Protein AF-A0A7H4PRD7-F1 (afdb_monomer_lite)

pLDDT: mean 72.46, std 18.21, range [27.89, 92.12]

Organism: NCBI:txid1134687

Radius of gyration: 17.67 Å; chains: 1; bounding box: 52×30×29 Å

Secondary structure (DSSP, 8-state):
--GGGT-HHHHHHHHSS---------TTGGG-S---TT--SHHHHHHHH--------HHHHHHHHHHHHHHHHHHHT-SS-----------------

InterPro domains:
  IPR036052 Tryptophan synthase beta chain-like, PALP domain superfamily [G3DSA:3.40.50.1100] (3-96)
  IPR036052 Tryptophan synthase beta chain-like, PALP domain superfamily [SSF53686] (6-90)

Sequence (97 aa):
MSLAQGAAMWESLKAGKPVMVEEVASVADSLGGGIGMDNRWTLPAVKQVMDQHFQVSDDYIAAALLLLFEKEKIFGRRGGGGGSCGAIAISSGHQRP

Foldseek 3Di:
DFCVQQQQLVVCLVVVARDDGDFDDAPPNVSGDGCDRPNPDDSVVCVVPPPDDDGDGRVVVVLVVVVVVVVVVCVVPVPDDDDDPPPPPPPVPPPDD

Structure (mmCIF, N/CA/C/O backbone):
data_AF-A0A7H4PRD7-F1
#
_entry.id   AF-A0A7H4PRD7-F1
#
loop_
_atom_site.group_PDB
_atom_site.id
_atom_site.type_symbol
_atom_site.label_atom_id
_atom_site.label_alt_id
_atom_site.label_comp_id
_atom_site.label_asym_id
_atom_site.label_entity_id
_atom_site.label_seq_id
_atom_site.pdbx_PDB_ins_code
_atom_site.Cartn_x
_atom_site.Cartn_y
_atom_site.Cartn_z
_atom_site.occupancy
_atom_site.B_iso_or_equiv
_atom_site.auth_seq_id
_atom_site.auth_comp_id
_atom_site.auth_asym_id
_atom_site.auth_atom_id
_atom_site.pdbx_PDB_model_num
ATOM 1 N N . MET A 1 1 ? -0.087 -1.218 -16.326 1.00 48.97 1 MET A N 1
ATOM 2 C CA . MET A 1 1 ? -0.879 -1.749 -15.192 1.00 48.97 1 MET A CA 1
ATOM 3 C C . MET A 1 1 ? -0.412 -1.013 -13.950 1.00 48.97 1 MET A C 1
ATOM 5 O O . MET A 1 1 ? 0.762 -0.671 -13.919 1.00 48.97 1 MET A O 1
ATOM 9 N N . SER A 1 2 ? -1.303 -0.645 -13.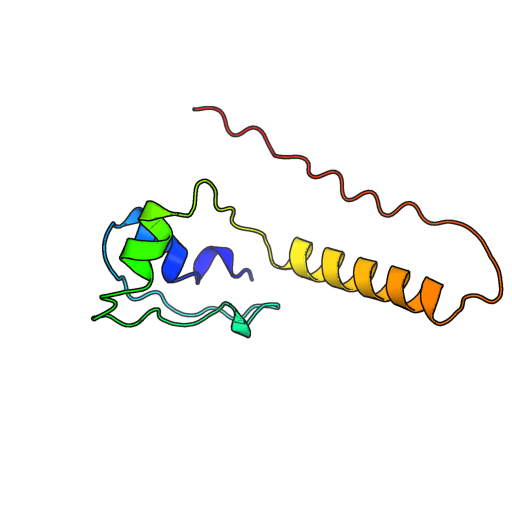026 1.00 59.31 2 SER A N 1
ATOM 10 C CA . SER A 1 2 ? -0.918 0.182 -11.877 1.00 59.31 2 SER A CA 1
ATOM 11 C C . SER A 1 2 ? -1.654 -0.191 -10.598 1.00 59.31 2 SER A C 1
ATOM 13 O O . SER A 1 2 ? -2.862 -0.431 -10.632 1.00 59.31 2 SER A O 1
ATOM 15 N N . LEU A 1 3 ? -0.942 -0.122 -9.467 1.00 66.69 3 LEU A N 1
ATOM 16 C CA . LEU A 1 3 ? -1.496 -0.321 -8.122 1.00 66.69 3 LEU A CA 1
ATOM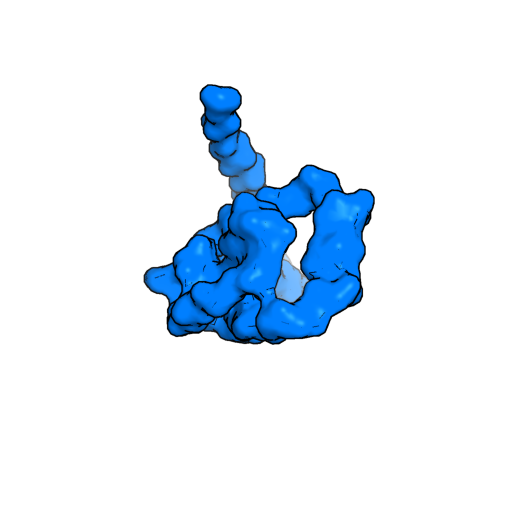 17 C C . LEU A 1 3 ? -2.651 0.642 -7.772 1.00 66.69 3 LEU A C 1
ATOM 19 O O . LEU A 1 3 ? -3.414 0.382 -6.843 1.00 66.69 3 LEU A O 1
ATOM 23 N N . ALA A 1 4 ? -2.833 1.729 -8.534 1.00 65.81 4 ALA A N 1
ATOM 24 C CA . ALA A 1 4 ? -3.961 2.652 -8.394 1.00 65.81 4 ALA A CA 1
ATOM 25 C C . ALA A 1 4 ? -5.338 1.959 -8.487 1.00 65.81 4 ALA A C 1
ATOM 27 O O . ALA A 1 4 ? -6.320 2.475 -7.953 1.00 65.81 4 ALA A O 1
ATOM 28 N N . GLN A 1 5 ? -5.418 0.792 -9.134 1.00 64.25 5 GLN A N 1
ATOM 29 C CA . GLN A 1 5 ? -6.661 0.035 -9.316 1.00 64.25 5 GLN A CA 1
ATOM 30 C C . GLN A 1 5 ? -6.834 -1.133 -8.326 1.00 64.25 5 GLN A C 1
ATOM 32 O O . GLN A 1 5 ? -7.921 -1.695 -8.268 1.00 64.25 5 GLN A O 1
ATOM 37 N N . GLY A 1 6 ? -5.806 -1.472 -7.534 1.00 66.69 6 GLY A N 1
ATOM 38 C CA . GLY A 1 6 ? -5.809 -2.632 -6.622 1.00 66.69 6 GLY A CA 1
ATOM 39 C C . GLY A 1 6 ? -5.509 -2.309 -5.156 1.00 66.69 6 GLY A C 1
ATOM 40 O O . GLY A 1 6 ? -5.308 -3.210 -4.348 1.00 66.69 6 GLY A O 1
ATOM 41 N N . ALA A 1 7 ? -5.445 -1.028 -4.787 1.00 81.44 7 ALA A N 1
ATOM 42 C CA . ALA A 1 7 ? -5.112 -0.613 -3.427 1.00 81.44 7 ALA A CA 1
ATOM 43 C C . ALA A 1 7 ? -6.310 -0.792 -2.468 1.00 81.44 7 ALA A C 1
ATOM 45 O O . ALA A 1 7 ? -7.134 0.112 -2.300 1.00 81.44 7 ALA A O 1
ATOM 46 N N . ALA A 1 8 ? -6.389 -1.940 -1.787 1.00 84.94 8 ALA A N 1
ATOM 47 C CA . ALA A 1 8 ? -7.504 -2.277 -0.893 1.00 84.94 8 ALA A CA 1
ATOM 48 C C . ALA A 1 8 ? -7.706 -1.274 0.257 1.00 84.94 8 ALA A C 1
ATOM 50 O O . ALA A 1 8 ? -8.844 -0.948 0.602 1.00 84.94 8 ALA A O 1
ATOM 51 N N . MET A 1 9 ? -6.622 -0.736 0.832 1.00 88.62 9 MET A N 1
ATOM 52 C CA . MET A 1 9 ? -6.713 0.297 1.875 1.00 88.62 9 MET A CA 1
ATOM 53 C C . MET A 1 9 ? -7.332 1.592 1.336 1.00 88.62 9 MET A C 1
ATOM 55 O O . MET A 1 9 ? -8.167 2.198 2.001 1.00 88.62 9 MET A O 1
ATOM 59 N N . TRP A 1 10 ? -6.967 1.997 0.120 1.00 87.69 10 TRP A N 1
ATOM 60 C CA . TRP A 1 10 ? -7.463 3.223 -0.503 1.00 87.69 10 TRP A CA 1
ATOM 61 C C . TRP A 1 10 ? -8.975 3.160 -0.747 1.00 87.69 10 TRP A C 1
ATOM 63 O O . TRP A 1 10 ? -9.719 4.050 -0.331 1.00 87.69 10 TRP A O 1
ATOM 73 N N . GLU A 1 11 ? -9.449 2.069 -1.346 1.00 87.00 11 GLU A N 1
ATOM 74 C CA . GLU A 1 11 ? -10.883 1.878 -1.581 1.00 87.00 11 GLU A CA 1
ATOM 75 C C . GLU A 1 11 ? -11.659 1.670 -0.270 1.00 87.00 11 GLU A C 1
ATOM 77 O O . GLU A 1 11 ? -12.770 2.180 -0.120 1.00 87.00 11 GLU A O 1
ATOM 82 N N . SER A 1 12 ? -11.056 1.029 0.738 1.00 87.31 12 SER A N 1
ATOM 83 C CA . SER A 1 12 ? -11.667 0.890 2.070 1.00 87.31 12 SER A CA 1
ATOM 84 C C . SER A 1 12 ? -11.784 2.222 2.823 1.00 87.31 12 SER A C 1
ATOM 86 O O . SER A 1 12 ? -12.755 2.448 3.551 1.00 87.31 12 SER A O 1
ATOM 88 N N . LEU A 1 13 ? -10.824 3.136 2.646 1.00 87.25 13 LEU A N 1
ATOM 89 C CA . LEU A 1 13 ? -10.893 4.490 3.202 1.00 87.25 13 LEU A CA 1
ATOM 90 C C . LEU A 1 13 ? -12.018 5.296 2.548 1.00 87.25 13 LEU A C 1
ATOM 92 O O . LEU A 1 13 ? -12.824 5.881 3.275 1.00 87.25 13 LEU A O 1
ATOM 96 N N . LYS A 1 14 ? -12.135 5.249 1.213 1.00 85.94 14 LYS A N 1
ATOM 97 C CA . LYS A 1 14 ? -13.241 5.878 0.466 1.00 85.94 14 LYS A CA 1
ATOM 98 C C . LYS A 1 14 ? -14.609 5.328 0.865 1.00 85.94 14 LYS A C 1
ATOM 100 O O . LYS A 1 14 ? -15.538 6.094 1.102 1.00 85.94 14 LYS A O 1
ATOM 105 N N . ALA A 1 15 ? -14.738 4.005 0.954 1.00 85.38 15 ALA A N 1
ATOM 106 C CA . ALA A 1 15 ? -15.984 3.338 1.331 1.00 85.38 15 ALA A CA 1
ATOM 107 C C . ALA A 1 15 ? -16.304 3.464 2.830 1.00 85.38 15 ALA A C 1
ATOM 109 O O . ALA A 1 15 ? -17.403 3.124 3.272 1.00 85.38 15 ALA A O 1
ATOM 110 N N . GLY A 1 16 ? -15.333 3.905 3.630 1.00 85.25 16 GLY A N 1
ATOM 111 C CA . GLY A 1 16 ? -15.456 4.053 5.071 1.00 85.25 16 GLY A CA 1
ATOM 112 C C . GLY A 1 16 ? -15.429 2.737 5.857 1.00 85.25 16 GLY A C 1
ATOM 113 O O . GLY A 1 16 ? -15.477 2.792 7.087 1.00 85.25 16 GLY A O 1
ATOM 114 N N . LYS A 1 17 ? -15.301 1.589 5.193 1.00 86.38 17 LYS A N 1
ATOM 115 C CA . LYS A 1 17 ? -15.315 0.234 5.761 1.00 86.38 17 LYS A CA 1
ATOM 116 C C . LYS A 1 17 ? -14.372 -0.673 4.962 1.00 86.38 17 LYS A C 1
ATOM 118 O O . LYS A 1 17 ? -14.091 -0.338 3.815 1.00 86.38 17 LYS A O 1
ATOM 123 N N . PRO A 1 18 ? -13.915 -1.812 5.511 1.00 88.38 18 PRO A N 1
ATOM 124 C CA . PRO A 1 18 ? -13.117 -2.764 4.748 1.00 88.38 18 PRO A CA 1
ATOM 125 C C . PRO A 1 18 ? -13.875 -3.257 3.511 1.00 88.38 18 PRO A C 1
ATOM 127 O O . PRO A 1 18 ? -15.028 -3.687 3.612 1.00 88.38 18 PRO A O 1
ATOM 130 N N . VAL A 1 19 ? -13.234 -3.164 2.347 1.00 86.75 19 VAL A N 1
ATOM 131 C CA . VAL A 1 19 ? -13.764 -3.619 1.058 1.00 86.75 19 VAL A CA 1
ATOM 132 C C . VAL A 1 19 ? -12.773 -4.592 0.431 1.00 86.75 19 VAL A C 1
ATOM 134 O O . VAL A 1 19 ? -11.563 -4.371 0.461 1.00 86.75 19 VAL A O 1
ATOM 137 N N . MET A 1 20 ? -13.303 -5.670 -0.147 1.00 84.06 20 MET A N 1
ATOM 138 C CA . MET A 1 20 ? -12.522 -6.572 -0.986 1.00 84.06 20 MET A CA 1
ATOM 139 C C . MET A 1 20 ? -12.264 -5.903 -2.329 1.00 84.06 20 MET A C 1
ATOM 141 O O . MET A 1 20 ? -13.204 -5.524 -3.026 1.00 84.06 20 MET A O 1
ATOM 145 N N . VAL A 1 21 ? -10.992 -5.780 -2.680 1.00 83.62 21 VAL A N 1
ATOM 146 C CA . VAL A 1 21 ? -10.543 -5.276 -3.975 1.00 83.62 21 VAL A CA 1
ATOM 147 C C . VAL A 1 21 ? -9.771 -6.395 -4.652 1.00 83.62 21 VAL A C 1
ATOM 149 O O . VAL A 1 21 ? -9.063 -7.148 -3.984 1.00 83.62 21 VAL A O 1
ATOM 152 N N . GLU A 1 22 ? -9.952 -6.529 -5.959 1.00 81.88 22 GLU A N 1
ATOM 153 C CA . GLU A 1 22 ? -9.175 -7.467 -6.758 1.00 81.88 22 GLU A CA 1
ATOM 154 C C . GLU A 1 22 ? -7.731 -6.968 -6.866 1.00 81.88 22 GLU A C 1
ATOM 156 O O . GLU A 1 22 ? -7.478 -5.808 -7.199 1.00 81.88 22 GLU A O 1
ATOM 161 N N . GLU A 1 23 ? -6.780 -7.836 -6.538 1.00 75.00 23 GLU A N 1
ATOM 162 C CA . GLU A 1 23 ? -5.364 -7.510 -6.649 1.00 75.00 23 GLU A CA 1
ATOM 163 C C . GLU A 1 23 ? -4.946 -7.490 -8.120 1.00 75.00 23 GLU A C 1
ATOM 165 O O . GLU A 1 23 ? -5.269 -8.388 -8.898 1.00 75.00 23 GLU A O 1
ATOM 170 N N . VAL A 1 24 ? -4.206 -6.450 -8.499 1.00 80.00 24 VAL A N 1
ATOM 171 C CA . VAL A 1 24 ? -3.659 -6.291 -9.847 1.00 80.00 24 VAL A CA 1
ATOM 172 C C . VAL A 1 24 ? -2.143 -6.353 -9.787 1.00 80.00 24 VAL A C 1
ATOM 174 O O . VAL A 1 24 ? -1.530 -5.812 -8.868 1.00 80.00 24 VAL A O 1
ATOM 177 N N . ALA A 1 25 ? -1.534 -6.976 -10.795 1.00 77.12 25 ALA A N 1
ATOM 178 C CA . ALA A 1 25 ? -0.084 -7.047 -10.899 1.00 77.12 25 ALA A CA 1
ATOM 179 C C . ALA A 1 25 ? 0.529 -5.637 -10.946 1.00 77.12 25 ALA A C 1
ATOM 181 O O . ALA A 1 25 ? 0.102 -4.787 -11.738 1.00 77.12 25 ALA A O 1
ATOM 182 N N . SER A 1 26 ? 1.546 -5.410 -10.114 1.00 80.81 26 SER A N 1
ATOM 183 C CA . SER A 1 26 ? 2.227 -4.123 -9.998 1.00 80.81 26 SER A CA 1
ATOM 184 C C . SER A 1 26 ? 3.712 -4.280 -9.682 1.00 80.81 26 SER A C 1
ATOM 186 O O . SER A 1 26 ? 4.133 -5.247 -9.053 1.00 80.81 26 SER A O 1
ATOM 188 N N . VAL A 1 27 ? 4.505 -3.275 -10.065 1.00 78.12 27 VAL A N 1
ATOM 189 C CA . VAL A 1 27 ? 5.905 -3.107 -9.632 1.00 78.12 27 VAL A CA 1
ATOM 190 C C . VAL A 1 27 ? 6.013 -3.055 -8.102 1.00 78.12 27 VAL A C 1
ATOM 192 O O . VAL A 1 27 ? 7.022 -3.481 -7.543 1.00 78.12 27 VAL A O 1
ATOM 195 N N . ALA A 1 28 ? 4.975 -2.568 -7.418 1.00 80.06 28 ALA A N 1
ATOM 196 C CA . ALA A 1 28 ? 4.891 -2.524 -5.963 1.00 80.06 28 ALA A CA 1
ATOM 197 C C . ALA A 1 28 ? 3.980 -3.626 -5.401 1.00 80.06 28 ALA A C 1
ATOM 199 O O . ALA A 1 28 ? 3.111 -3.357 -4.577 1.00 80.06 28 ALA A O 1
ATOM 200 N N . ASP A 1 29 ? 4.199 -4.867 -5.832 1.00 80.12 29 ASP A N 1
ATOM 201 C CA . ASP A 1 29 ? 3.413 -6.048 -5.442 1.00 80.12 29 ASP A CA 1
ATOM 202 C C . ASP A 1 29 ? 3.237 -6.199 -3.917 1.00 80.12 29 ASP A C 1
ATOM 204 O O . ASP A 1 29 ? 2.155 -6.512 -3.439 1.00 80.12 29 ASP A O 1
ATOM 208 N N . SER A 1 30 ? 4.253 -5.844 -3.120 1.00 80.19 30 SER A N 1
ATOM 209 C CA . SER A 1 30 ? 4.170 -5.884 -1.648 1.00 80.19 30 SER A CA 1
ATOM 210 C C . SER A 1 30 ? 3.220 -4.851 -1.021 1.00 80.19 30 SER A C 1
ATOM 212 O O . SER A 1 30 ? 2.938 -4.938 0.172 1.00 80.19 30 SER A O 1
ATOM 214 N N . LEU A 1 31 ? 2.780 -3.844 -1.782 1.00 78.75 31 LEU A N 1
ATOM 215 C CA . LEU A 1 31 ? 1.745 -2.887 -1.369 1.00 78.75 31 LEU A CA 1
ATOM 216 C C . LEU A 1 31 ? 0.341 -3.332 -1.808 1.00 78.75 31 LEU A C 1
ATOM 218 O O . LEU A 1 31 ? -0.648 -2.737 -1.373 1.00 78.75 31 LEU A O 1
ATOM 222 N N . GLY A 1 32 ? 0.259 -4.345 -2.674 1.00 69.69 32 GLY A N 1
ATOM 223 C CA . GLY A 1 32 ? -0.963 -5.095 -2.931 1.00 69.69 32 GLY A CA 1
ATOM 224 C C . GLY A 1 32 ? -1.322 -5.960 -1.723 1.00 69.69 32 GLY A C 1
ATOM 225 O O . GLY A 1 32 ? -0.508 -6.166 -0.821 1.00 69.69 32 GLY A O 1
ATOM 226 N N . GLY A 1 33 ? -2.567 -6.420 -1.663 1.00 73.44 33 GLY A N 1
ATOM 227 C CA . GLY A 1 33 ? -3.052 -7.176 -0.512 1.00 73.44 33 GLY A CA 1
ATOM 228 C C . GLY A 1 33 ? -4.409 -6.703 -0.016 1.00 73.44 33 GLY A C 1
ATOM 229 O O . GLY A 1 33 ? -4.638 -5.508 0.185 1.00 73.44 33 GLY A O 1
ATOM 230 N N . GLY A 1 34 ? -5.304 -7.643 0.275 1.00 81.75 34 GLY A N 1
ATOM 231 C CA . GLY A 1 34 ? -6.496 -7.360 1.075 1.00 81.75 34 GLY A CA 1
ATOM 232 C C . GLY A 1 34 ? -6.144 -6.892 2.498 1.00 81.75 34 GLY A C 1
ATOM 233 O O . GLY A 1 34 ? -5.252 -7.431 3.145 1.00 81.75 34 GLY A O 1
ATOM 234 N N . ILE A 1 35 ? -6.894 -5.929 3.043 1.00 86.19 35 ILE A N 1
ATOM 235 C CA . ILE A 1 35 ? -6.673 -5.422 4.416 1.00 86.19 35 ILE A CA 1
ATOM 236 C C . ILE A 1 35 ? -7.357 -6.260 5.511 1.00 86.19 35 ILE A C 1
ATOM 238 O O . ILE A 1 35 ? -7.325 -5.880 6.683 1.00 86.19 35 ILE A O 1
ATOM 242 N N . GLY A 1 36 ? -8.000 -7.368 5.130 1.00 84.19 36 GLY A N 1
ATOM 243 C CA . GLY A 1 36 ? -8.846 -8.196 5.992 1.00 84.19 36 GLY A CA 1
ATOM 244 C C . GLY A 1 36 ? -10.228 -7.580 6.253 1.00 84.19 36 GLY A C 1
ATOM 245 O O . GLY A 1 36 ? -10.360 -6.390 6.521 1.00 84.19 36 GLY A O 1
ATOM 246 N N . MET A 1 37 ? -11.285 -8.396 6.200 1.00 86.38 37 MET A N 1
ATOM 247 C CA . MET A 1 37 ? -12.663 -7.910 6.389 1.00 86.38 37 MET A CA 1
ATOM 248 C C . MET A 1 37 ? -13.000 -7.566 7.848 1.00 86.38 37 MET A C 1
ATOM 250 O O . MET A 1 37 ? -13.849 -6.714 8.087 1.00 86.38 37 MET A O 1
ATOM 254 N N . ASP A 1 38 ? -12.307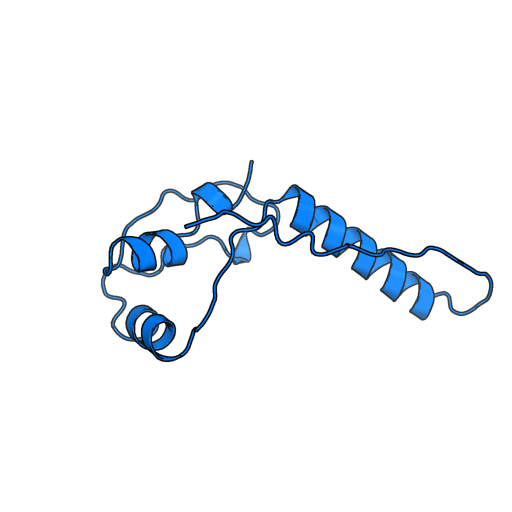 -8.171 8.819 1.00 87.56 38 ASP A N 1
ATOM 255 C CA . ASP A 1 38 ? -12.413 -7.841 10.253 1.00 87.56 38 ASP A CA 1
ATOM 256 C C . ASP A 1 38 ? -11.271 -6.905 10.695 1.00 87.56 38 ASP A C 1
ATOM 258 O O . ASP A 1 38 ? -10.649 -7.075 11.745 1.00 87.56 38 ASP A O 1
ATOM 262 N N . ASN A 1 39 ? -10.929 -5.923 9.853 1.00 85.62 39 ASN A N 1
ATOM 263 C CA . ASN A 1 39 ? -9.896 -4.939 10.168 1.00 85.62 39 ASN A CA 1
ATOM 264 C C . ASN A 1 39 ? -10.384 -3.958 11.245 1.00 85.62 39 ASN A C 1
ATOM 266 O O . ASN A 1 39 ? -10.965 -2.910 10.958 1.00 85.62 39 ASN A O 1
ATOM 270 N N . ARG A 1 40 ? -10.137 -4.321 12.505 1.00 87.44 40 ARG A N 1
ATOM 271 C CA . ARG A 1 40 ? -10.541 -3.544 13.687 1.00 87.44 40 ARG A CA 1
ATOM 272 C C . ARG A 1 40 ? -9.573 -2.432 14.068 1.00 87.44 40 ARG A C 1
ATOM 274 O O . ARG A 1 40 ? -9.957 -1.534 14.809 1.00 87.44 40 ARG A O 1
ATOM 281 N N . TRP A 1 41 ? -8.328 -2.504 13.603 1.00 87.06 41 TRP A N 1
ATOM 282 C CA . TRP A 1 41 ? -7.234 -1.715 14.170 1.00 87.06 41 TRP A CA 1
ATOM 283 C C . TRP A 1 41 ? -6.624 -0.740 13.172 1.00 87.06 41 TRP A C 1
ATOM 285 O O . TRP A 1 41 ? -6.564 0.455 13.451 1.00 87.06 41 TRP A O 1
ATOM 295 N N . THR A 1 42 ? -6.185 -1.213 12.003 1.00 90.19 42 THR A N 1
ATOM 296 C CA . THR A 1 42 ? -5.374 -0.382 11.106 1.00 90.19 42 THR A CA 1
ATOM 297 C C . THR A 1 42 ? -6.219 0.576 10.277 1.00 90.19 42 THR A C 1
ATOM 299 O O . THR A 1 42 ? -5.832 1.732 10.146 1.00 90.19 42 THR A O 1
ATOM 302 N N . LEU A 1 43 ? -7.405 0.176 9.801 1.00 89.75 43 LEU A N 1
ATOM 303 C CA . LEU A 1 43 ? -8.288 1.093 9.064 1.00 89.75 43 LEU A CA 1
ATOM 304 C C . LEU A 1 43 ? -8.757 2.288 9.929 1.00 89.75 43 LEU A C 1
ATOM 306 O O . LEU A 1 43 ? -8.656 3.424 9.459 1.00 89.75 43 LEU A O 1
ATOM 310 N N . PRO A 1 44 ? -9.227 2.101 11.182 1.00 90.31 44 PRO A N 1
ATOM 311 C CA . PRO A 1 44 ? -9.558 3.229 12.054 1.00 90.31 44 PRO A CA 1
ATOM 312 C C . PRO A 1 44 ? -8.344 4.085 12.421 1.00 90.31 44 PRO A C 1
ATOM 314 O O . PRO A 1 44 ? -8.454 5.308 12.402 1.00 90.31 44 PRO A O 1
ATOM 317 N N . ALA A 1 45 ? -7.193 3.466 12.711 1.00 91.06 45 ALA A N 1
ATOM 318 C CA . ALA A 1 45 ? -5.976 4.200 13.049 1.00 91.06 45 ALA A CA 1
ATOM 319 C C . ALA A 1 45 ? -5.537 5.109 11.897 1.00 91.06 45 ALA A C 1
ATOM 321 O O . ALA A 1 45 ? -5.312 6.297 12.107 1.00 91.06 45 ALA A O 1
ATOM 322 N N . VAL A 1 46 ? -5.508 4.584 10.668 1.00 90.31 46 VAL A N 1
ATOM 323 C CA . VAL A 1 46 ? -5.154 5.351 9.467 1.00 90.31 46 VAL A CA 1
ATOM 324 C C . VAL A 1 46 ? -6.081 6.555 9.287 1.00 90.31 4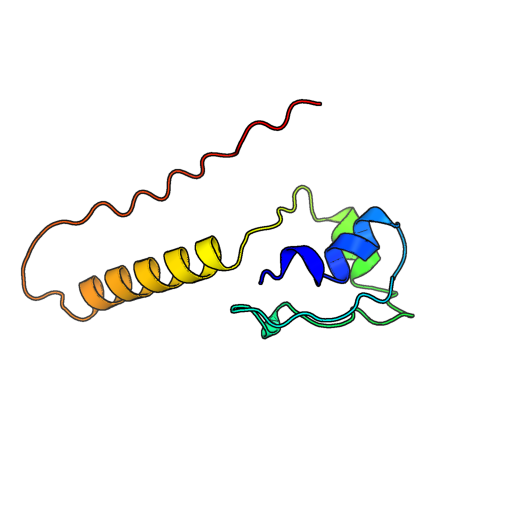6 VAL A C 1
ATOM 326 O O . VAL A 1 46 ? -5.591 7.652 9.054 1.00 90.31 46 VAL A O 1
ATOM 329 N N . LYS A 1 47 ? -7.398 6.411 9.490 1.00 85.50 47 LYS A N 1
ATOM 330 C CA . LYS A 1 47 ? -8.328 7.557 9.430 1.00 85.50 47 LYS A CA 1
ATOM 331 C C . LYS A 1 47 ? -8.070 8.633 10.489 1.00 85.50 47 LYS A C 1
ATOM 333 O O . LYS A 1 47 ? -8.456 9.775 10.276 1.00 85.50 47 LYS A O 1
ATOM 338 N N . GLN A 1 48 ? -7.505 8.267 11.638 1.00 89.88 48 GLN A N 1
ATOM 339 C CA . GLN A 1 48 ? -7.260 9.200 12.740 1.00 89.88 48 GLN A CA 1
ATOM 340 C C . GLN A 1 48 ? -5.930 9.941 12.610 1.00 89.88 48 GLN A C 1
ATOM 342 O O . GLN A 1 48 ? -5.841 11.078 13.060 1.00 89.88 48 GLN A O 1
ATOM 347 N N . VAL A 1 49 ? -4.904 9.295 12.047 1.00 92.12 49 VAL A N 1
ATOM 348 C CA . VAL A 1 49 ? -3.523 9.816 12.071 1.00 92.12 49 VAL A CA 1
ATOM 349 C C . VAL A 1 49 ? -2.973 10.197 10.700 1.00 92.12 49 VAL A C 1
ATOM 351 O O . VAL A 1 49 ? -1.913 10.809 10.633 1.00 92.12 49 VAL A O 1
ATOM 354 N N . MET A 1 50 ? -3.631 9.803 9.607 1.00 90.25 50 MET A N 1
ATOM 355 C CA . MET A 1 50 ? -3.153 10.074 8.252 1.00 90.25 50 MET A CA 1
ATOM 356 C C . MET A 1 50 ? -3.869 11.288 7.663 1.00 90.25 50 MET A C 1
ATOM 358 O O . MET A 1 50 ? -5.040 11.207 7.296 1.00 90.25 50 MET A O 1
ATOM 362 N N . ASP A 1 51 ? -3.145 12.397 7.519 1.00 88.62 51 ASP A N 1
ATOM 363 C CA . ASP A 1 51 ? -3.698 13.637 6.962 1.00 88.62 51 ASP A CA 1
ATOM 364 C C . ASP A 1 51 ? -3.887 13.567 5.440 1.00 88.62 51 ASP A C 1
ATOM 366 O O . ASP A 1 51 ? -4.861 14.079 4.888 1.00 88.62 51 ASP A O 1
ATOM 370 N N . GLN A 1 52 ? -2.932 12.947 4.739 1.00 87.12 52 GLN A N 1
ATOM 371 C CA . GLN A 1 52 ? -2.887 12.913 3.279 1.00 87.12 52 GLN A CA 1
ATOM 372 C C . GLN A 1 52 ? -2.439 11.552 2.757 1.00 87.12 52 GLN A C 1
ATOM 374 O O . GLN A 1 52 ? -1.605 10.872 3.348 1.00 87.12 52 GLN A O 1
ATOM 379 N N . HIS A 1 53 ? -2.995 11.174 1.611 1.00 85.81 53 HIS A N 1
ATOM 380 C CA . HIS A 1 53 ? -2.670 9.954 0.887 1.00 85.81 53 HIS A CA 1
ATOM 381 C C . HIS A 1 53 ? -2.807 10.218 -0.608 1.00 85.81 53 HIS A C 1
ATOM 383 O O . HIS A 1 53 ? -3.703 10.942 -1.041 1.00 85.81 53 HIS A O 1
ATOM 389 N N . PHE A 1 54 ? -1.914 9.623 -1.396 1.00 84.62 54 PHE A N 1
ATOM 390 C CA . PHE A 1 54 ? -1.859 9.815 -2.840 1.00 84.62 54 PHE A CA 1
ATOM 391 C C . PHE A 1 54 ? -1.712 8.466 -3.533 1.00 84.62 54 PHE A C 1
ATOM 393 O O . PHE A 1 54 ? -0.962 7.605 -3.074 1.00 84.62 54 PHE A O 1
ATOM 400 N N . GLN A 1 55 ? -2.402 8.300 -4.658 1.00 83.50 55 GLN A N 1
ATOM 401 C CA . GLN A 1 55 ? -2.118 7.211 -5.581 1.00 83.50 55 GLN A CA 1
ATOM 402 C C . GLN A 1 55 ? -1.001 7.633 -6.531 1.00 83.50 55 GLN A C 1
ATOM 404 O O . GLN A 1 55 ? -1.005 8.744 -7.059 1.00 83.50 55 GLN A O 1
ATOM 409 N N . VAL A 1 56 ? -0.062 6.725 -6.763 1.00 82.38 56 VAL A N 1
ATOM 410 C CA . VAL A 1 56 ? 1.024 6.892 -7.729 1.00 82.38 56 VAL A CA 1
ATOM 411 C C . VAL A 1 56 ? 0.961 5.758 -8.742 1.00 82.38 56 VAL A C 1
ATOM 413 O O . VAL A 1 56 ? 0.562 4.644 -8.399 1.00 82.38 56 VAL A O 1
ATOM 416 N N . SER A 1 57 ? 1.315 6.043 -9.996 1.00 83.69 57 SER A N 1
ATOM 417 C CA . SER A 1 57 ? 1.376 5.002 -11.019 1.00 83.69 57 SER A CA 1
ATOM 418 C C . SER A 1 57 ? 2.674 4.206 -10.931 1.00 83.69 57 SER A C 1
ATOM 420 O O . SER A 1 57 ? 3.690 4.686 -10.427 1.00 83.69 57 SER A O 1
ATOM 422 N N . ASP A 1 58 ? 2.655 2.996 -11.479 1.00 83.69 58 ASP A N 1
ATOM 423 C CA . ASP A 1 58 ? 3.826 2.121 -11.515 1.00 83.69 58 ASP A CA 1
ATOM 424 C C . ASP A 1 58 ? 4.981 2.728 -12.313 1.00 83.69 58 ASP A C 1
ATOM 426 O O . ASP A 1 58 ? 6.136 2.514 -11.961 1.00 83.69 58 ASP A O 1
ATOM 430 N N . ASP A 1 59 ? 4.686 3.547 -13.325 1.00 84.12 59 ASP A N 1
ATOM 431 C CA . ASP A 1 59 ? 5.703 4.269 -14.094 1.00 84.12 59 ASP A CA 1
ATOM 432 C C . ASP A 1 59 ? 6.486 5.243 -13.201 1.00 84.12 59 ASP A C 1
ATOM 434 O O . ASP A 1 59 ? 7.712 5.335 -13.296 1.00 84.12 59 ASP A O 1
ATOM 438 N N . TYR A 1 60 ? 5.798 5.928 -12.277 1.00 84.56 60 TYR A N 1
ATOM 439 C CA . TYR A 1 60 ? 6.447 6.792 -11.289 1.00 84.56 60 TYR A CA 1
ATOM 440 C C . TYR A 1 60 ? 7.264 5.987 -10.278 1.00 84.56 60 TYR A C 1
ATOM 442 O O . TYR A 1 60 ? 8.366 6.406 -9.922 1.00 84.56 60 TYR A O 1
ATOM 450 N N . ILE A 1 61 ? 6.759 4.831 -9.838 1.00 84.31 61 ILE A N 1
ATOM 451 C CA . ILE A 1 61 ? 7.490 3.937 -8.927 1.00 84.31 61 ILE A CA 1
ATOM 452 C C . ILE A 1 61 ? 8.769 3.431 -9.608 1.00 84.31 61 ILE A C 1
ATOM 454 O O . ILE A 1 61 ? 9.854 3.529 -9.034 1.00 84.31 61 ILE A O 1
ATOM 458 N N . ALA A 1 62 ? 8.673 2.962 -10.853 1.00 86.00 62 ALA A N 1
ATOM 459 C CA . ALA A 1 62 ? 9.811 2.491 -11.635 1.00 86.00 62 ALA A CA 1
ATOM 460 C C . ALA A 1 62 ? 10.843 3.606 -11.873 1.00 86.00 62 ALA A C 1
ATOM 462 O O . ALA A 1 62 ? 12.039 3.392 -11.669 1.00 86.00 62 ALA A O 1
ATOM 463 N N . ALA A 1 63 ? 10.398 4.815 -12.230 1.00 85.69 63 ALA A N 1
ATOM 464 C CA . ALA A 1 63 ? 11.282 5.967 -12.397 1.00 85.69 63 ALA A CA 1
ATOM 465 C C . ALA A 1 63 ? 11.993 6.352 -11.086 1.00 85.69 63 ALA A C 1
ATOM 467 O O . ALA A 1 63 ? 13.196 6.624 -11.088 1.00 85.69 63 ALA A O 1
ATOM 468 N N . ALA A 1 64 ? 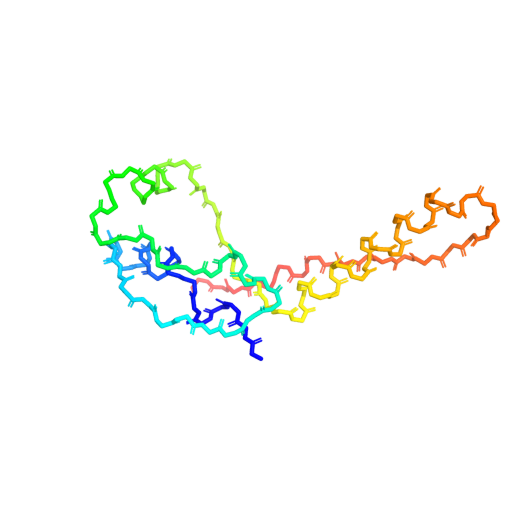11.282 6.332 -9.954 1.00 82.81 64 ALA A N 1
ATOM 469 C CA . ALA A 1 64 ? 11.868 6.605 -8.643 1.00 82.81 64 ALA A CA 1
ATOM 470 C C . ALA A 1 64 ? 12.908 5.545 -8.241 1.00 82.81 64 ALA A C 1
ATOM 472 O O . ALA A 1 64 ? 13.976 5.902 -7.737 1.00 82.81 64 ALA A O 1
ATOM 473 N N . LEU A 1 65 ? 12.638 4.262 -8.511 1.00 84.69 65 LEU A N 1
ATOM 474 C CA . LEU A 1 65 ? 13.583 3.166 -8.274 1.00 84.69 65 LEU A CA 1
ATOM 475 C C . LEU A 1 65 ? 14.854 3.313 -9.119 1.00 84.69 65 LEU A C 1
ATOM 477 O O . LEU A 1 65 ? 15.956 3.166 -8.590 1.00 84.69 65 LEU A O 1
ATOM 481 N N . LEU A 1 66 ? 14.721 3.653 -10.405 1.00 86.31 66 LEU A N 1
ATOM 482 C CA . LEU A 1 66 ? 15.869 3.897 -11.286 1.00 86.31 66 LEU A CA 1
ATOM 483 C C . LEU A 1 66 ? 16.729 5.064 -10.788 1.00 86.31 66 LEU A C 1
ATOM 485 O O . LEU A 1 66 ? 17.948 4.931 -10.708 1.00 86.31 66 LEU A O 1
ATOM 489 N N . LEU A 1 67 ? 16.111 6.171 -10.373 1.00 84.06 67 LEU A N 1
ATOM 490 C CA . LEU A 1 67 ? 16.841 7.313 -9.815 1.00 84.06 67 LEU A CA 1
ATOM 491 C C . LEU A 1 67 ? 17.533 6.989 -8.494 1.00 84.06 67 LEU A C 1
ATOM 493 O O . LEU A 1 67 ? 18.653 7.449 -8.262 1.00 84.06 67 LEU A O 1
ATOM 497 N N . LEU A 1 68 ? 16.878 6.230 -7.612 1.00 83.81 68 LEU A N 1
ATOM 498 C CA . LEU A 1 68 ? 17.499 5.790 -6.366 1.00 83.81 68 LEU A CA 1
ATOM 499 C C . LEU A 1 68 ? 18.720 4.923 -6.675 1.00 83.81 68 LEU A C 1
ATOM 501 O O . LEU A 1 68 ? 19.792 5.155 -6.127 1.00 83.81 68 LEU A O 1
ATOM 505 N N . PHE A 1 69 ? 18.589 3.995 -7.621 1.00 82.94 69 PHE A N 1
ATOM 506 C CA . PHE A 1 69 ? 19.688 3.145 -8.055 1.00 82.94 69 PHE A CA 1
ATOM 507 C C . PHE A 1 69 ? 20.839 3.933 -8.695 1.00 82.94 69 PHE A C 1
ATOM 509 O O . PHE A 1 69 ? 22.002 3.637 -8.424 1.00 82.94 69 PHE A O 1
ATOM 516 N N . GLU A 1 70 ? 20.555 4.955 -9.504 1.00 79.31 70 GLU A N 1
ATOM 517 C CA . GLU A 1 70 ? 21.577 5.854 -10.054 1.00 79.31 70 GLU A CA 1
ATOM 518 C C . GLU A 1 70 ? 22.287 6.658 -8.957 1.00 79.31 70 GLU A C 1
ATOM 520 O O . GLU A 1 70 ? 23.516 6.747 -8.968 1.00 79.31 70 GLU A O 1
ATOM 525 N N . LYS A 1 71 ? 21.555 7.186 -7.969 1.00 73.31 71 LYS A N 1
ATOM 526 C CA . LYS A 1 71 ? 22.136 7.914 -6.826 1.00 73.31 71 LYS A CA 1
ATOM 527 C C . LYS A 1 71 ? 22.988 7.018 -5.930 1.00 73.31 71 LYS A C 1
ATOM 529 O O . LYS A 1 71 ? 24.101 7.402 -5.573 1.00 73.31 71 LYS A O 1
ATOM 534 N N . GLU A 1 72 ? 22.508 5.823 -5.609 1.00 66.62 72 GLU A N 1
ATOM 535 C CA . GLU A 1 72 ? 23.261 4.831 -4.834 1.00 66.62 72 GLU A CA 1
ATOM 536 C C . GLU A 1 72 ? 24.505 4.366 -5.601 1.00 66.62 72 GLU A C 1
ATOM 538 O O . GLU A 1 72 ? 25.587 4.247 -5.029 1.00 66.62 72 GLU A O 1
ATOM 543 N N . LYS A 1 73 ? 24.419 4.214 -6.930 1.00 58.66 73 LYS A N 1
ATOM 544 C CA . LYS A 1 73 ? 25.595 3.973 -7.778 1.00 58.66 73 LYS A CA 1
ATOM 545 C C . LYS A 1 73 ? 26.557 5.151 -7.813 1.00 58.66 73 LYS A C 1
ATOM 547 O O . LYS A 1 73 ? 27.753 4.910 -7.907 1.00 58.66 73 LYS A O 1
ATOM 552 N N . ILE A 1 74 ? 26.093 6.397 -7.720 1.00 51.66 74 ILE A N 1
ATOM 553 C CA . ILE A 1 74 ? 26.978 7.563 -7.566 1.00 51.66 74 ILE A CA 1
ATOM 554 C C . ILE A 1 74 ? 27.712 7.507 -6.216 1.00 51.66 74 ILE A C 1
ATOM 556 O O . ILE A 1 74 ? 28.886 7.872 -6.155 1.00 51.66 74 ILE A O 1
ATOM 560 N N . PHE A 1 75 ? 27.080 7.005 -5.150 1.00 47.44 75 PHE A N 1
ATOM 561 C CA . PHE A 1 75 ? 27.750 6.779 -3.863 1.00 47.44 75 PHE A CA 1
ATOM 562 C C . PHE A 1 75 ? 28.711 5.579 -3.888 1.00 47.44 75 PHE A C 1
ATOM 564 O O . PHE A 1 75 ? 29.837 5.702 -3.408 1.00 47.44 75 PHE A O 1
ATOM 571 N N . GLY A 1 76 ? 28.329 4.460 -4.511 1.00 49.59 76 GLY A N 1
ATOM 572 C CA . GLY A 1 76 ? 29.188 3.281 -4.690 1.00 49.59 76 GLY A CA 1
ATOM 573 C C . GLY A 1 76 ? 30.317 3.481 -5.711 1.00 49.59 76 GLY A C 1
ATOM 574 O O . GLY A 1 76 ? 31.367 2.851 -5.618 1.00 49.59 76 GLY A O 1
ATOM 575 N N . ARG A 1 77 ? 30.137 4.405 -6.659 1.00 44.53 77 ARG A N 1
ATOM 576 C CA . ARG A 1 77 ? 31.115 4.837 -7.666 1.00 44.53 77 ARG A CA 1
ATOM 577 C C . ARG A 1 77 ? 31.499 6.294 -7.421 1.00 44.53 77 ARG A C 1
ATOM 579 O O . ARG A 1 77 ? 31.568 7.100 -8.347 1.00 44.53 77 ARG A O 1
ATOM 586 N N . ARG A 1 78 ? 31.816 6.655 -6.175 1.00 46.19 78 ARG A N 1
ATOM 587 C CA . ARG A 1 78 ? 32.533 7.906 -5.885 1.00 46.19 78 ARG A CA 1
ATOM 588 C C . ARG A 1 78 ? 34.023 7.747 -6.200 1.00 46.19 78 ARG A C 1
ATOM 590 O O . ARG A 1 78 ? 34.899 7.800 -5.350 1.00 46.19 78 ARG A O 1
ATOM 597 N N . GLY A 1 79 ? 34.255 7.569 -7.495 1.00 40.47 79 GLY A N 1
ATOM 598 C CA . GLY A 1 79 ? 35.496 7.755 -8.221 1.00 40.47 79 GLY A CA 1
ATOM 599 C C . GLY A 1 79 ? 35.132 8.385 -9.566 1.00 40.47 79 GLY A C 1
ATOM 600 O O . GLY A 1 79 ? 35.041 7.691 -10.570 1.00 40.47 79 GLY A O 1
ATOM 601 N N . GLY A 1 80 ? 34.869 9.695 -9.558 1.00 43.38 80 GLY A N 1
ATOM 602 C CA . GLY A 1 80 ? 34.872 10.541 -10.756 1.00 43.38 80 GLY A CA 1
ATOM 603 C C . GLY A 1 80 ? 33.539 10.748 -11.491 1.00 43.38 80 GLY A C 1
ATOM 604 O O . GLY A 1 80 ? 33.033 9.850 -12.159 1.00 43.38 80 GLY A O 1
ATOM 605 N N . GLY A 1 81 ? 33.082 12.007 -11.485 1.00 38.91 81 GLY A N 1
ATOM 606 C CA . GLY A 1 81 ? 32.482 12.627 -12.674 1.00 38.91 81 GLY A CA 1
ATOM 607 C C . GLY A 1 81 ? 30.979 12.907 -12.643 1.00 38.91 81 GLY A C 1
ATOM 608 O O . GLY A 1 81 ? 30.199 12.108 -13.132 1.00 38.91 81 GLY A O 1
ATOM 609 N N . GLY A 1 82 ? 30.622 14.083 -12.115 1.00 46.50 82 GLY A N 1
ATOM 610 C CA . GLY A 1 82 ? 29.650 15.039 -12.670 1.00 46.50 82 GLY A CA 1
ATOM 611 C C . GLY A 1 82 ? 28.328 14.562 -13.291 1.00 46.50 82 GLY A C 1
ATOM 612 O O . GLY A 1 82 ? 28.305 14.078 -14.411 1.00 46.50 82 GLY A O 1
ATOM 613 N N . GLY A 1 83 ? 27.228 14.955 -12.637 1.00 55.16 83 GLY A N 1
ATOM 614 C CA . GLY A 1 83 ? 26.065 15.541 -13.312 1.00 55.16 83 GLY A CA 1
ATOM 615 C C . GLY A 1 83 ? 25.004 14.590 -13.868 1.00 55.16 83 GLY A C 1
ATOM 616 O O . GLY A 1 83 ? 25.070 14.190 -15.021 1.00 55.16 83 GLY A O 1
ATOM 617 N N . SER A 1 84 ? 23.918 14.412 -13.118 1.00 41.44 84 SER A N 1
ATOM 618 C CA . SER A 1 84 ? 22.572 14.399 -13.704 1.00 41.44 84 SER A CA 1
ATOM 619 C C . SER A 1 84 ? 21.541 14.792 -12.644 1.00 41.44 84 SER A C 1
ATOM 621 O O . SER A 1 84 ? 21.298 14.110 -11.649 1.00 41.44 84 SER A O 1
ATOM 623 N N . CYS A 1 85 ? 20.964 15.975 -12.838 1.00 50.53 85 CYS A N 1
ATOM 624 C CA . CYS A 1 85 ? 19.823 16.470 -12.088 1.00 50.53 85 CYS A CA 1
ATOM 625 C C . CYS A 1 85 ? 18.600 15.592 -12.383 1.00 50.53 85 CYS A C 1
ATOM 627 O O . CYS A 1 85 ? 17.883 15.828 -13.347 1.00 50.53 85 CYS A O 1
ATOM 629 N N . GLY A 1 86 ? 18.332 14.604 -11.535 1.00 46.09 86 GLY A N 1
ATOM 630 C CA . GLY A 1 86 ? 17.036 13.929 -11.471 1.00 46.09 86 GLY A CA 1
ATOM 631 C C . GLY A 1 86 ? 16.076 14.708 -10.578 1.00 46.09 86 GLY A C 1
ATOM 632 O O . GLY A 1 86 ? 15.736 14.248 -9.487 1.00 46.09 86 GLY A O 1
ATOM 633 N N . ALA A 1 87 ? 15.702 15.922 -10.984 1.00 44.44 87 ALA A N 1
ATOM 634 C CA . ALA A 1 87 ? 14.588 16.624 -10.365 1.00 44.44 87 ALA A CA 1
ATOM 635 C C . ALA A 1 87 ? 13.298 15.936 -10.829 1.00 44.44 87 ALA A C 1
ATOM 637 O O . ALA A 1 87 ? 12.737 16.297 -11.861 1.00 44.44 87 ALA A O 1
ATOM 638 N N . ILE A 1 88 ? 12.816 14.942 -10.075 1.00 45.69 88 ILE A N 1
ATOM 639 C CA . ILE A 1 88 ? 11.380 14.652 -10.094 1.00 45.69 88 ILE A CA 1
ATOM 640 C C . ILE A 1 88 ? 10.743 15.873 -9.446 1.00 45.69 88 ILE A C 1
ATOM 642 O O . ILE A 1 88 ? 10.664 15.993 -8.223 1.00 45.69 88 ILE A O 1
ATOM 646 N N . A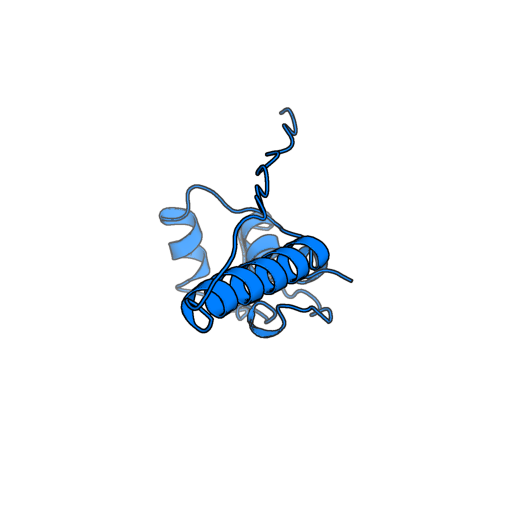LA A 1 89 ? 10.366 16.833 -10.287 1.00 42.97 89 ALA A N 1
ATOM 647 C CA . ALA A 1 89 ? 9.381 17.815 -9.911 1.00 42.97 89 ALA A CA 1
ATOM 648 C C . ALA A 1 89 ? 8.146 17.009 -9.514 1.00 42.97 89 ALA A C 1
ATOM 650 O O . ALA A 1 89 ? 7.529 16.347 -10.349 1.00 42.97 89 ALA A O 1
ATOM 651 N N . ILE A 1 90 ? 7.821 17.029 -8.224 1.00 47.09 90 ILE A N 1
ATOM 652 C CA . ILE A 1 90 ? 6.493 16.674 -7.754 1.00 47.09 90 ILE A CA 1
ATOM 653 C C . ILE A 1 90 ? 5.594 17.759 -8.349 1.00 47.09 90 ILE A C 1
ATOM 655 O O . ILE A 1 90 ? 5.322 18.780 -7.722 1.00 47.09 90 ILE A O 1
ATOM 659 N N . SER A 1 91 ? 5.205 17.610 -9.616 1.00 41.56 91 SER A N 1
ATOM 660 C CA . SER A 1 91 ? 4.090 18.358 -10.161 1.00 41.56 91 SER A CA 1
ATOM 661 C C . SER A 1 91 ? 2.866 17.737 -9.511 1.00 41.56 91 SER A C 1
ATOM 663 O O . SER A 1 91 ? 2.229 16.851 -10.080 1.00 41.56 91 SER A O 1
ATOM 665 N N . SER A 1 92 ? 2.603 18.156 -8.271 1.00 38.97 92 SER A N 1
ATOM 666 C CA . SER A 1 92 ? 1.314 18.014 -7.616 1.00 38.97 92 SER A CA 1
ATOM 667 C C . SER A 1 92 ? 0.314 18.686 -8.541 1.00 38.97 92 SER A C 1
ATOM 669 O O . SER A 1 92 ? 0.121 19.902 -8.509 1.00 38.97 92 SER A O 1
ATOM 671 N N . GLY A 1 93 ? -0.221 17.885 -9.460 1.00 33.75 93 GLY A N 1
ATOM 672 C CA . GLY A 1 93 ? -1.281 18.260 -10.363 1.00 33.75 93 GLY A CA 1
ATOM 673 C C . GLY A 1 93 ? -2.445 18.694 -9.503 1.00 33.75 93 GLY A C 1
ATOM 674 O O . GLY A 1 93 ? -3.143 17.875 -8.919 1.00 33.75 93 GLY A O 1
ATOM 675 N N . HIS A 1 94 ? -2.578 20.006 -9.398 1.00 44.62 94 HIS A N 1
ATOM 676 C CA . HIS A 1 94 ? -3.735 20.740 -8.945 1.00 44.62 94 HIS A CA 1
ATOM 677 C C . HIS A 1 94 ? -5.006 20.155 -9.582 1.00 44.62 94 HIS A C 1
ATOM 679 O O . HIS A 1 94 ? -5.418 20.560 -10.669 1.00 44.62 94 HIS A O 1
ATOM 685 N N . GLN A 1 95 ? -5.617 19.182 -8.910 1.00 41.16 95 GLN A N 1
ATOM 686 C CA . GLN A 1 95 ? -7.007 18.810 -9.121 1.00 41.16 95 GLN A CA 1
ATOM 687 C C . GLN A 1 95 ? -7.805 19.703 -8.169 1.00 41.16 95 GLN A C 1
ATOM 689 O O . GLN A 1 95 ? -7.716 19.596 -6.947 1.00 41.16 95 GLN A O 1
ATOM 694 N N . ARG A 1 96 ? -8.440 20.699 -8.788 1.00 27.89 96 ARG A N 1
ATOM 695 C CA . ARG A 1 96 ? -9.358 21.680 -8.202 1.00 27.89 96 ARG A CA 1
ATOM 696 C C . ARG A 1 96 ? -10.559 20.983 -7.539 1.00 27.89 96 ARG A C 1
ATOM 698 O O . ARG A 1 96 ? -10.808 19.832 -7.888 1.00 27.89 96 ARG A O 1
ATOM 705 N N . PRO A 1 97 ? -11.231 21.670 -6.591 1.00 39.38 97 PRO A N 1
ATOM 706 C CA . PRO A 1 97 ? -12.306 21.120 -5.757 1.00 39.38 97 PRO A CA 1
ATOM 707 C C . PRO A 1 97 ? -13.450 20.481 -6.542 1.00 39.38 97 PRO A C 1
ATOM 709 O O . PRO A 1 97 ? -13.713 20.934 -7.681 1.00 39.38 97 PRO A O 1
#

=== Feature glossary ===
The record interleaves many kinds of information about one protein. Here is each kind framed as the question it answers.

Q: What does the local fold look like, residue by residue?
A: The Foldseek 3Di string encodes local tertiary geometry as a 20-letter alphabet — one character per residue — derived from the relative positions of nearby Cα atoms. Unlike the amino-acid sequence, 3Di is a direct function of the 3D structure, so two proteins with the same fold have similar 3Di strings even at low sequence identity.

Q: Which residues are in helices, strands, or loops?
A: The SS8 string is DSSP's per-residue secondary-structure call. α-helix (H) means an i→i+4 H-bond ladder; β-strand (E) means the residue participates in a β-sheet; 3₁₀ (G) and π (I) are tighter and wider helices; T/S are turns/bends; '-' is loop.

Q: How big and how compact is the whole molecule?
A: Radius of gyration (Rg) is the root-mean-square distance of Cα atoms from their centroid — a single number for overall size and compactness. A globular domain of N residues has Rg ≈ 2.2·N^0.38 Å; an extended or disordered chain has a much larger Rg. The Cα contact count is the number of residue pairs whose Cα atoms are within 8 Å and are more than four positions apart in sequence — a standard proxy for tertiary packing density. The bounding box is the smallest axis-aligned box enclosing all Cα atoms.

Q: Where is each backbone atom in 3D?
A: Structure coordinates are given as an mmCIF _atom_site loop: one row per atom with element, residue name, chain id, sequence number, and x/y/z position in Å. Only the four main-chain atoms per residue are included here; side chains are omitted to keep the record compact.

Q: What is the amino-acid chain?
A: Primary structure: the covalent order of the twenty standard amino acids along the backbone. Two proteins with the same sequence will (almost always) fold to the same structure; two with 30% identity often share a fold but not the details.

Q: What if only a Cα trace is available?
A: Three-state secondary structure (P-SEA) collapses the eight DSSP classes into helix (a), strand (b), and coil (c). P-SEA assigns these from Cα geometry alone — distances and angles — without requiring backbone oxygens, so it works on any Cα trace.

Q: What family and function is it annotated with?
A: Database cross-references. InterPro integrates a dozen domain/family signature databases into unified entries with residue-range hits. GO terms attach function/process/location labels with evidence codes. CATH codes position the fold in a four-level structural taxonomy. Organism is the NCBI-taxonomy species name.

Q: How confident is the AlphaFold model at each residue?
A: pLDDT is the predicted lDDT-Cα score: AlphaFold's confidence that the local environment of each residue (all inter-atomic distances within 15 Å) is correctly placed. It is a per-residue number between 0 and 100, with higher meaning more reliable.

Q: How mobile is each atom in the crystal?
A: B-factor (Debye–Waller factor) reflects atomic displacement in the crystal lattice. It is an experimental observable (units Å²), not a prediction; low values mean the atom is pinned down, high values mean it moves or is heterogeneous across the crystal.

Q: Which residues are buried vs exposed?
A: SASA measures how much of the protein is reachable by solvent. It is computed by rolling a water-sized probe over the atomic surface and summing the exposed area (Å²). Per-residue SASA distinguishes core (buried, low SASA) from surface (exposed, high SASA) residues; total SASA is a whole-molecule size measure.

Q: What do the diagnostic plots show?
A: Plot images: a contact map (which residues are close in 3D, as an N×N binary image), a Ramachandran scatter (backbone torsion angles, revealing secondary-structure composition at a glance), and — for AlphaFold structures — a PAE heatmap (pairwise prediction confidence).

Q: What known structures does this most resemble?
A: The Foldseek neighbor list gives the closest experimentally determined structures in the PDB, ranked by structural alignment. TM-score near 1 means near-identical fold; near 0.3 means only rough topology match. This is how one finds what a novel AlphaFold prediction most resembles in the solved-structure universe.

Q: Are the domains correctly placed relative to each other?
A: Predicted aligned error is AlphaFold's pairwise confidence. Unlike pLDDT (per-residue), PAE is per-residue-pair and captures whether two parts of the structure are correctly placed relative to each other. Units are ångströms of expected positional error.

Q: What do the rendered images show?
A: Structure images are PyMOL renders from six orthogonal camera directions. Cartoon representation draws helices as coils and strands as arrows; sticks shows the backbone as bonds; surface shows the solvent-excluded envelope. Rainbow coloring maps sequence position to hue (blue→red, N→C); chain coloring assigns a distinct color per polypeptide.

Q: What are the backbone torsion angles?
A: φ (phi) and ψ (psi) are the two rotatable backbone dihedrals per residue: φ is the C(i-1)–N–Cα–C torsion, ψ is the N–Cα–C–N(i+1) torsion, both in degrees on (−180°, 180°]. α-helical residues cluster near (−60°, −45°); β-strand residues near (−120°, +130°). A Ramachandran plot is simply a scatter of (φ, ψ) for every residue.